Protein AF-A0A7Y1ZKG4-F1 (afdb_monomer_lite)

pLDDT: mean 86.42, std 9.63, range [59.94, 95.88]

Radius of gyration: 12.91 Å; chains: 1; bounding box: 27×24×32 Å

Sequence (58 aa):
MRWDEIDKQVCSVARALSVVGERWTLLILRDAFLGTRRFDQFQSNLGITRHRLSERLG

Foldseek 3Di:
DDLVVQCVDPDPVSVVCSLCVPPLNVVLVVVVVVPDDDLVVSCVVVVDDSVVSVVNPD

Secondary structure (DSSP, 8-state):
--HHHHTT-S-HHHHHHHHHTSHHHHHHHHHHHTT---HHHHHHHH---HHHHHHHH-

Structure (mmCIF, N/CA/C/O backbone):
data_AF-A0A7Y1ZKG4-F1
#
_entry.id   AF-A0A7Y1ZKG4-F1
#
loop_
_atom_site.group_PDB
_atom_site.id
_atom_site.type_symbol
_atom_site.label_atom_id
_atom_site.label_alt_id
_atom_site.label_comp_id
_atom_site.label_asym_id
_atom_site.label_entity_id
_atom_site.label_seq_id
_atom_site.pdbx_PDB_ins_code
_atom_site.Cartn_x
_atom_site.Cartn_y
_atom_site.Cartn_z
_atom_site.occupancy
_atom_site.B_iso_or_equiv
_atom_site.auth_seq_id
_atom_site.auth_comp_id
_atom_site.auth_asym_id
_atom_site.auth_atom_id
_atom_site.pdbx_PDB_model_num
ATOM 1 N N . MET A 1 1 ? -1.282 -11.652 -21.663 1.00 59.94 1 MET A N 1
ATOM 2 C CA . MET A 1 1 ? -0.018 -11.554 -20.910 1.00 59.94 1 MET A CA 1
ATOM 3 C C . MET A 1 1 ? -0.363 -11.658 -19.444 1.00 59.94 1 MET A C 1
ATOM 5 O O . MET A 1 1 ? -1.192 -10.880 -18.978 1.00 59.94 1 MET A O 1
ATOM 9 N N . ARG A 1 2 ? 0.142 -12.681 -18.759 1.00 64.75 2 ARG A N 1
ATOM 10 C CA . ARG A 1 2 ? -0.181 -12.902 -17.347 1.00 64.75 2 ARG A CA 1
ATOM 11 C C . ARG A 1 2 ? 0.723 -12.007 -16.498 1.00 64.75 2 ARG A C 1
ATOM 13 O O . ARG A 1 2 ? 1.889 -11.843 -16.835 1.00 64.75 2 ARG A O 1
ATOM 20 N N . TRP A 1 3 ? 0.206 -11.420 -15.420 1.00 64.69 3 TRP A N 1
ATOM 21 C CA . TRP A 1 3 ? 0.986 -10.508 -14.567 1.00 64.69 3 TRP A CA 1
ATOM 22 C C . TRP A 1 3 ? 2.267 -11.159 -14.008 1.00 64.69 3 TRP A C 1
ATOM 24 O O . TRP A 1 3 ? 3.290 -10.487 -13.906 1.00 64.69 3 TRP A O 1
ATOM 34 N N . ASP A 1 4 ? 2.255 -12.476 -13.777 1.00 63.62 4 ASP A N 1
ATOM 35 C CA . ASP A 1 4 ? 3.426 -13.256 -13.335 1.00 63.62 4 ASP A CA 1
ATOM 36 C C . ASP A 1 4 ? 4.583 -13.284 -14.356 1.00 63.62 4 ASP A C 1
ATOM 38 O O . ASP A 1 4 ? 5.731 -13.537 -13.999 1.00 63.62 4 ASP A O 1
ATOM 42 N N . GLU A 1 5 ? 4.297 -13.073 -15.644 1.00 68.25 5 GLU 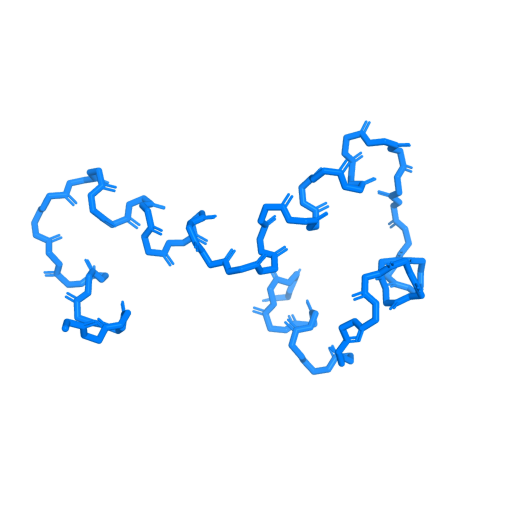A N 1
ATOM 43 C CA . GLU A 1 5 ? 5.305 -13.115 -16.714 1.00 68.25 5 GLU A CA 1
ATOM 44 C C . GLU A 1 5 ? 6.067 -11.790 -16.833 1.00 68.25 5 GLU A C 1
ATOM 46 O O . GLU A 1 5 ? 7.180 -11.762 -17.359 1.00 68.25 5 GLU A O 1
ATOM 51 N N . ILE A 1 6 ? 5.483 -10.699 -16.326 1.00 66.81 6 ILE A N 1
ATOM 52 C CA . ILE A 1 6 ? 6.046 -9.346 -16.395 1.00 66.81 6 ILE A CA 1
ATOM 53 C C . ILE A 1 6 ? 7.246 -9.207 -15.448 1.00 66.81 6 ILE A C 1
ATOM 55 O O . ILE A 1 6 ? 8.231 -8.560 -15.796 1.00 66.81 6 ILE A O 1
ATOM 59 N N . ASP A 1 7 ? 7.207 -9.868 -14.289 1.00 65.62 7 ASP A N 1
ATOM 60 C CA . ASP A 1 7 ? 8.292 -9.837 -13.298 1.00 65.62 7 ASP A CA 1
ATOM 61 C C . ASP A 1 7 ? 9.619 -10.420 -13.827 1.00 65.62 7 ASP A C 1
ATOM 63 O O . ASP A 1 7 ? 10.705 -9.988 -13.446 1.00 65.62 7 ASP A O 1
ATOM 67 N N . LYS A 1 8 ? 9.540 -11.353 -14.786 1.00 72.81 8 LYS A N 1
ATOM 68 C CA . LYS A 1 8 ? 10.705 -12.022 -15.392 1.00 72.81 8 LYS A CA 1
ATOM 69 C C . LYS A 1 8 ? 11.288 -11.280 -16.600 1.00 72.81 8 LYS A C 1
ATOM 71 O O . LYS A 1 8 ? 12.229 -11.769 -17.223 1.00 72.81 8 LYS A O 1
ATOM 76 N N . GLN A 1 9 ? 10.731 -10.127 -16.968 1.00 75.50 9 GLN A N 1
ATOM 77 C CA . GLN A 1 9 ? 11.212 -9.332 -18.097 1.00 75.50 9 GLN A CA 1
ATOM 78 C C . GLN A 1 9 ? 12.508 -8.589 -17.732 1.00 75.50 9 GLN A C 1
ATOM 80 O O . GLN A 1 9 ? 12.640 -8.033 -16.645 1.00 75.50 9 GLN A O 1
ATOM 85 N N . VAL A 1 10 ? 13.451 -8.504 -18.679 1.00 79.81 10 VAL A N 1
ATOM 86 C CA . VAL A 1 10 ? 14.708 -7.734 -18.518 1.00 79.81 10 VAL A CA 1
ATOM 87 C C . VAL A 1 10 ? 14.435 -6.223 -18.405 1.00 79.81 10 VAL A C 1
ATOM 89 O O . VAL A 1 10 ? 15.234 -5.472 -17.850 1.00 79.81 10 VAL A O 1
ATOM 92 N N . CYS A 1 11 ? 13.282 -5.766 -18.903 1.00 87.50 11 CYS A N 1
ATOM 93 C CA . CYS A 1 11 ? 12.867 -4.371 -18.842 1.00 87.50 11 CYS A CA 1
ATOM 94 C C . CYS A 1 11 ? 12.571 -3.928 -17.398 1.00 87.50 11 CYS A C 1
ATOM 96 O O . CYS A 1 11 ? 11.607 -4.374 -16.773 1.00 87.50 11 CYS A O 1
ATOM 98 N N . SER A 1 12 ? 13.362 -2.977 -16.897 1.00 85.62 12 SER A N 1
ATOM 99 C CA . SER A 1 12 ? 13.221 -2.401 -15.555 1.00 85.62 12 SER A CA 1
ATOM 100 C C . SER A 1 12 ? 11.871 -1.717 -15.332 1.00 85.62 12 SER A C 1
ATOM 102 O O . SER A 1 12 ? 11.315 -1.815 -14.240 1.00 85.62 12 SER A O 1
ATOM 104 N N . VAL A 1 13 ? 11.318 -1.076 -16.366 1.00 86.38 13 VAL A N 1
ATOM 105 C CA . VAL A 1 13 ? 9.993 -0.440 -16.315 1.00 86.38 13 VAL A CA 1
ATOM 106 C C . VAL A 1 13 ? 8.900 -1.493 -16.171 1.00 86.38 13 VAL A C 1
ATOM 108 O O . VAL A 1 13 ? 8.036 -1.349 -15.313 1.00 86.38 13 VAL A O 1
ATOM 111 N N . ALA A 1 14 ? 8.960 -2.573 -16.955 1.00 84.19 14 ALA A N 1
ATOM 112 C CA . ALA A 1 14 ? 7.989 -3.662 -16.876 1.00 84.19 14 ALA A CA 1
ATOM 113 C C . ALA A 1 14 ? 8.004 -4.310 -15.484 1.00 84.19 14 ALA A C 1
ATOM 115 O O . ALA A 1 14 ? 6.954 -4.455 -14.862 1.00 84.19 14 ALA A O 1
ATOM 116 N N . ARG A 1 15 ? 9.195 -4.593 -14.947 1.00 82.25 15 ARG A N 1
ATOM 117 C CA . ARG A 1 15 ? 9.362 -5.151 -13.599 1.00 82.25 15 ARG A CA 1
ATOM 118 C C . ARG A 1 15 ? 8.914 -4.195 -12.488 1.00 82.25 15 ARG A C 1
ATOM 120 O O . ARG A 1 15 ? 8.360 -4.622 -11.488 1.00 82.25 15 ARG A O 1
ATOM 127 N N . ALA A 1 16 ? 9.113 -2.887 -12.638 1.00 85.94 16 ALA A N 1
ATOM 128 C CA . ALA A 1 16 ? 8.550 -1.929 -11.685 1.00 85.94 16 ALA A CA 1
ATOM 129 C C . ALA A 1 16 ? 7.012 -1.927 -11.749 1.00 85.94 16 ALA A C 1
ATOM 131 O O . ALA A 1 16 ? 6.336 -1.882 -10.719 1.00 85.94 16 ALA A O 1
ATOM 132 N N . LEU A 1 17 ? 6.455 -2.028 -12.958 1.00 86.06 17 LEU A N 1
ATOM 133 C CA . LEU A 1 17 ? 5.015 -2.053 -13.181 1.00 86.06 17 LEU A CA 1
ATOM 134 C C . LEU A 1 17 ? 4.357 -3.352 -12.694 1.00 86.06 17 LEU A C 1
ATOM 136 O O . LEU A 1 17 ? 3.197 -3.302 -12.306 1.00 86.06 17 LEU A O 1
ATOM 140 N N . SER A 1 18 ? 5.059 -4.491 -12.653 1.00 83.50 18 SER A N 1
ATOM 141 C CA . SER A 1 18 ? 4.510 -5.730 -12.072 1.00 83.50 18 SER A CA 1
ATOM 142 C C . SER A 1 18 ? 4.242 -5.600 -10.568 1.00 83.50 18 SER A C 1
ATOM 144 O O . SER A 1 18 ? 3.309 -6.212 -10.052 1.00 83.50 18 SER A O 1
ATOM 146 N N . VAL A 1 19 ? 5.019 -4.764 -9.874 1.00 82.88 19 VAL A N 1
ATOM 147 C CA . VAL A 1 19 ? 4.872 -4.500 -8.437 1.00 82.88 19 VAL A CA 1
ATOM 148 C C . VAL A 1 19 ? 3.883 -3.361 -8.185 1.00 82.88 19 VAL A C 1
ATOM 150 O O . VAL A 1 19 ? 2.919 -3.510 -7.430 1.00 82.88 19 VAL A O 1
ATOM 153 N N . VAL A 1 20 ? 4.110 -2.213 -8.829 1.00 84.69 20 VAL A N 1
ATOM 154 C CA . VAL A 1 20 ? 3.336 -0.984 -8.590 1.00 84.69 20 VAL A CA 1
ATOM 155 C C . VAL A 1 20 ? 1.990 -1.010 -9.308 1.00 84.69 20 VAL A C 1
ATOM 157 O O . VAL A 1 20 ? 1.019 -0.459 -8.804 1.00 84.69 20 VAL A O 1
ATOM 160 N N . GLY A 1 21 ? 1.910 -1.662 -10.467 1.00 83.81 21 GLY A N 1
ATOM 161 C CA . GLY A 1 21 ? 0.696 -1.766 -11.278 1.00 83.81 21 GLY A CA 1
ATOM 162 C C . GLY A 1 21 ? -0.316 -2.787 -10.761 1.00 83.81 21 GLY A C 1
ATOM 163 O O . GLY A 1 21 ? -1.394 -2.921 -11.342 1.00 83.81 21 GLY A O 1
ATOM 164 N N . GLU A 1 22 ? -0.011 -3.495 -9.670 1.00 85.75 22 GLU A N 1
ATOM 165 C CA . GLU A 1 22 ? -1.004 -4.337 -9.021 1.00 85.75 22 GLU A CA 1
ATOM 166 C C . GLU A 1 22 ? -2.135 -3.481 -8.431 1.00 85.75 22 GLU A C 1
ATOM 168 O O . GLU A 1 22 ? -1.914 -2.418 -7.845 1.00 85.75 22 GLU A O 1
ATOM 173 N N . ARG A 1 23 ? -3.376 -3.948 -8.623 1.00 84.75 23 ARG A N 1
ATOM 174 C CA . ARG A 1 23 ? -4.603 -3.182 -8.357 1.00 84.75 23 ARG A CA 1
ATOM 175 C C . ARG A 1 23 ? -4.642 -2.548 -6.966 1.00 84.75 23 ARG A C 1
ATOM 177 O O . ARG A 1 23 ? -5.132 -1.432 -6.822 1.00 84.75 23 ARG A O 1
ATOM 184 N N . TRP A 1 24 ? -4.204 -3.270 -5.944 1.00 90.06 24 TRP A N 1
ATOM 185 C CA . TRP A 1 24 ? -4.286 -2.832 -4.559 1.00 90.06 24 TRP A CA 1
ATOM 186 C C . TRP A 1 24 ? -3.093 -1.980 -4.152 1.00 90.06 24 TRP A C 1
ATOM 188 O O . TRP A 1 24 ? -3.279 -1.083 -3.335 1.00 90.06 24 TRP A O 1
ATOM 198 N N . THR A 1 25 ? -1.913 -2.184 -4.745 1.00 91.69 25 THR A N 1
ATOM 199 C CA . THR A 1 25 ? -0.708 -1.400 -4.434 1.00 91.69 25 THR A CA 1
ATOM 200 C C . THR A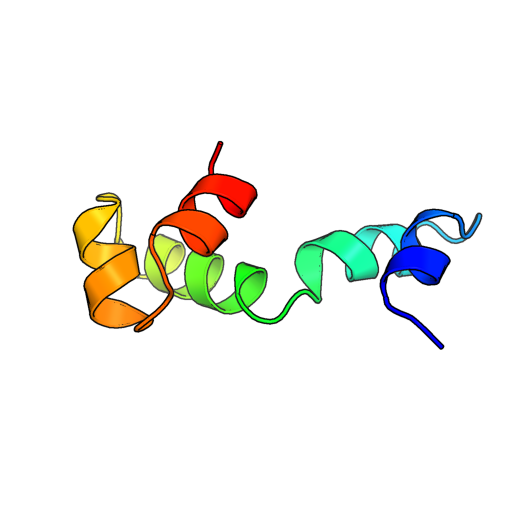 1 25 ? -0.962 0.106 -4.555 1.00 91.69 25 THR A C 1
ATOM 202 O O . THR A 1 25 ? -0.700 0.850 -3.611 1.00 91.69 25 THR A O 1
ATOM 205 N N . LEU A 1 26 ? -1.553 0.571 -5.661 1.00 91.12 26 LEU A N 1
ATOM 206 C CA . LEU A 1 26 ? -1.845 2.002 -5.848 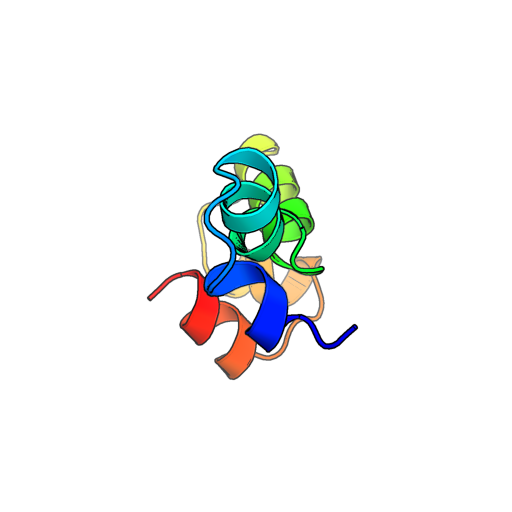1.00 91.12 26 LEU A CA 1
ATOM 207 C C . LEU A 1 26 ? -2.887 2.539 -4.858 1.00 91.12 26 LEU A C 1
ATOM 209 O O . LEU A 1 26 ? -2.783 3.679 -4.407 1.00 91.12 26 LEU A O 1
ATOM 213 N N . LEU A 1 27 ? -3.883 1.727 -4.501 1.00 92.75 27 LEU A N 1
ATOM 214 C CA . LEU A 1 27 ? -4.932 2.133 -3.565 1.00 92.75 27 LEU A CA 1
ATOM 215 C C . LEU A 1 27 ? -4.410 2.199 -2.123 1.00 92.75 27 LEU A C 1
ATOM 217 O O . LEU A 1 27 ? -4.743 3.132 -1.396 1.00 92.75 27 LEU A O 1
ATOM 221 N N . ILE A 1 28 ? -3.550 1.254 -1.734 1.00 93.19 28 ILE A N 1
ATOM 222 C CA . ILE A 1 28 ? -2.841 1.263 -0.449 1.00 93.19 28 ILE A CA 1
ATOM 223 C C . ILE A 1 28 ? -1.941 2.498 -0.364 1.00 93.19 28 ILE A C 1
ATOM 225 O O . ILE A 1 28 ? -1.992 3.219 0.632 1.00 93.19 28 ILE A O 1
ATOM 229 N N . LEU A 1 29 ? -1.164 2.784 -1.416 1.00 93.44 29 LEU A N 1
ATOM 230 C CA . LEU A 1 29 ? -0.314 3.974 -1.469 1.00 93.44 29 LEU A CA 1
ATOM 231 C C . LEU A 1 29 ? -1.136 5.256 -1.331 1.00 93.44 29 LEU A C 1
ATOM 233 O O . LEU A 1 29 ? -0.794 6.100 -0.509 1.00 93.44 29 LEU A O 1
ATOM 237 N N . ARG A 1 30 ? -2.242 5.392 -2.071 1.00 93.88 30 ARG A N 1
ATOM 238 C CA . ARG A 1 30 ? -3.150 6.544 -1.956 1.00 93.88 30 ARG A CA 1
ATOM 239 C C . ARG A 1 30 ? -3.614 6.747 -0.515 1.00 93.88 30 ARG A C 1
ATOM 241 O O . ARG A 1 30 ? -3.470 7.842 0.020 1.00 93.88 30 ARG A O 1
ATOM 248 N N . ASP A 1 31 ? -4.146 5.709 0.119 1.00 94.12 31 ASP A N 1
ATOM 249 C CA . ASP A 1 31 ? -4.654 5.800 1.489 1.00 94.12 31 ASP A CA 1
ATOM 250 C C . ASP A 1 31 ? -3.532 6.109 2.494 1.00 94.12 31 ASP A C 1
ATOM 252 O O . ASP A 1 31 ? -3.747 6.853 3.455 1.00 94.12 31 ASP A O 1
ATOM 256 N N . ALA A 1 32 ? -2.317 5.611 2.247 1.00 94.56 32 ALA A N 1
ATOM 257 C CA . ALA A 1 32 ? -1.138 5.962 3.026 1.00 94.56 32 ALA A CA 1
ATOM 258 C C . ALA A 1 32 ? -0.763 7.442 2.838 1.00 94.56 32 ALA A C 1
ATOM 260 O O . ALA A 1 32 ? -0.499 8.139 3.818 1.00 94.56 32 ALA A O 1
ATOM 261 N N . PHE A 1 33 ? -0.797 7.981 1.622 1.00 95.62 33 PHE A N 1
ATOM 262 C CA . PHE A 1 33 ? -0.563 9.412 1.400 1.00 95.62 33 PHE A CA 1
ATOM 263 C C . PHE A 1 33 ? -1.640 10.293 2.044 1.00 95.62 33 PHE A C 1
ATOM 265 O O . PHE A 1 33 ? -1.326 11.377 2.525 1.00 95.62 33 PHE A O 1
ATOM 272 N N . LEU A 1 34 ? -2.872 9.794 2.163 1.00 95.38 34 LEU A N 1
ATOM 273 C CA . LEU A 1 34 ? -3.965 10.447 2.894 1.00 95.38 34 LEU A CA 1
ATOM 274 C C . LEU A 1 34 ? -3.859 10.31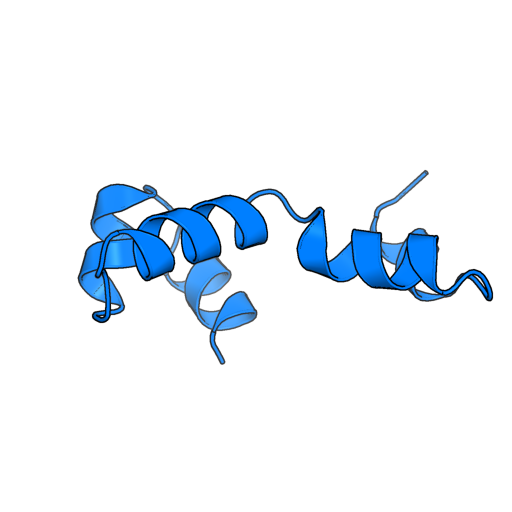9 4.427 1.00 95.38 34 LEU A C 1
ATOM 276 O O . LEU A 1 34 ? -4.739 10.782 5.146 1.00 95.38 34 LEU A O 1
ATOM 280 N N . GLY A 1 35 ? -2.787 9.709 4.946 1.00 95.38 35 GLY A N 1
ATOM 281 C CA . GLY A 1 35 ? -2.508 9.626 6.383 1.00 95.38 35 GLY A CA 1
ATOM 282 C C . GLY A 1 35 ? -2.946 8.325 7.057 1.00 95.38 35 GLY A C 1
ATOM 283 O O . GLY A 1 35 ? -2.772 8.177 8.266 1.00 95.38 35 GLY A O 1
ATOM 284 N N . THR A 1 36 ? -3.449 7.340 6.308 1.00 95.88 36 THR A N 1
ATOM 285 C CA . THR A 1 36 ? -3.786 6.026 6.871 1.00 95.88 36 THR A CA 1
ATOM 286 C C . THR A 1 36 ? -2.510 5.288 7.279 1.00 95.88 36 THR A C 1
ATOM 288 O O . THR A 1 36 ? -1.556 5.181 6.507 1.00 95.88 36 THR A O 1
ATOM 291 N N . ARG A 1 37 ? -2.457 4.804 8.525 1.00 93.19 37 ARG A N 1
ATOM 292 C CA . ARG A 1 37 ? -1.289 4.088 9.083 1.00 93.19 37 ARG A CA 1
ATOM 293 C C . ARG A 1 37 ? -1.642 2.750 9.735 1.00 93.19 37 ARG A C 1
ATOM 295 O O . ARG A 1 37 ? -0.746 1.970 10.032 1.00 93.19 37 ARG A O 1
ATOM 302 N N . ARG A 1 38 ? -2.930 2.476 9.975 1.00 94.44 38 ARG A N 1
ATOM 303 C CA . ARG A 1 38 ? -3.397 1.252 10.646 1.00 94.44 38 ARG A CA 1
ATOM 304 C C . ARG A 1 38 ? -3.903 0.232 9.632 1.00 94.44 38 ARG A C 1
ATOM 306 O O . ARG A 1 38 ? -4.677 0.583 8.746 1.00 94.44 38 ARG A O 1
ATOM 313 N N . PHE A 1 39 ? -3.530 -1.034 9.820 1.00 93.31 39 PHE A N 1
ATOM 314 C CA . PHE A 1 39 ? -3.937 -2.148 8.956 1.00 93.31 39 PHE A CA 1
ATOM 315 C C . PHE A 1 39 ? -5.462 -2.281 8.836 1.00 93.31 39 PHE A C 1
ATOM 317 O O . PHE A 1 39 ? -5.991 -2.342 7.730 1.00 93.31 39 PHE A O 1
ATOM 324 N N . ASP A 1 40 ? -6.180 -2.250 9.964 1.00 93.81 40 ASP A N 1
ATOM 325 C CA . ASP A 1 40 ? -7.646 -2.353 9.965 1.00 93.81 40 ASP A CA 1
ATOM 326 C C . ASP A 1 40 ? -8.312 -1.194 9.207 1.00 93.81 40 ASP A C 1
ATOM 328 O O . ASP A 1 40 ? -9.357 -1.376 8.588 1.00 93.81 40 ASP A O 1
ATOM 332 N N . GLN A 1 41 ? -7.685 -0.012 9.198 1.00 94.25 41 GLN A N 1
ATOM 333 C CA . GLN A 1 41 ? -8.199 1.136 8.456 1.00 94.25 41 GLN A CA 1
ATOM 334 C C . GLN A 1 41 ? -8.033 0.940 6.946 1.00 94.25 41 GLN A C 1
ATOM 336 O O . GLN A 1 41 ? -8.973 1.193 6.200 1.00 94.25 41 GLN A O 1
ATOM 341 N N . PHE A 1 42 ? -6.889 0.418 6.492 1.00 94.44 42 PHE A N 1
ATOM 342 C CA . PHE A 1 42 ? -6.715 0.027 5.089 1.00 94.44 42 PHE A CA 1
ATOM 343 C C . PHE A 1 42 ? -7.720 -1.051 4.676 1.00 94.44 42 PHE A C 1
ATOM 345 O O . PHE A 1 42 ? -8.319 -0.954 3.608 1.00 94.44 42 PHE A O 1
ATOM 352 N N . GLN A 1 43 ? -7.952 -2.053 5.530 1.00 94.25 43 GLN A N 1
ATOM 353 C CA . GLN A 1 43 ? -8.959 -3.082 5.273 1.00 94.25 43 GLN A CA 1
ATOM 354 C C . GLN A 1 43 ? -10.358 -2.460 5.113 1.00 94.25 43 GLN A C 1
ATOM 356 O O . GLN A 1 43 ? -11.063 -2.778 4.156 1.00 94.25 43 GLN A O 1
ATOM 361 N N . SER A 1 44 ? -10.740 -1.563 6.027 1.00 93.50 44 SER A N 1
ATOM 362 C CA . SER A 1 44 ? -12.048 -0.902 6.028 1.00 93.50 44 SER A CA 1
ATOM 363 C C . SER A 1 44 ? -12.240 0.033 4.833 1.00 93.50 44 SER A C 1
ATOM 365 O O . SER A 1 44 ? -13.308 0.032 4.231 1.00 93.50 44 SER A O 1
ATOM 367 N N . ASN A 1 45 ? -11.227 0.826 4.478 1.00 92.94 45 ASN A N 1
ATOM 368 C CA . ASN A 1 45 ? -11.321 1.805 3.394 1.00 92.94 45 ASN A CA 1
ATOM 369 C C . ASN A 1 45 ? -11.316 1.152 2.009 1.00 92.94 45 ASN A C 1
ATOM 371 O O . ASN A 1 45 ? -12.004 1.607 1.098 1.00 92.94 45 ASN A O 1
ATOM 375 N N . LEU A 1 46 ? -10.502 0.107 1.836 1.00 91.50 46 LEU A N 1
ATOM 376 C CA . LEU A 1 46 ? -10.277 -0.523 0.536 1.00 91.50 46 LEU A CA 1
ATOM 377 C C . LEU A 1 46 ? -11.219 -1.703 0.276 1.00 91.50 46 LEU A C 1
ATOM 379 O O . LEU A 1 46 ? -11.315 -2.157 -0.862 1.00 91.50 46 LEU A O 1
ATOM 383 N N . GLY A 1 47 ? -11.871 -2.244 1.313 1.00 91.31 47 GLY A N 1
ATOM 384 C CA . GLY A 1 47 ? -12.674 -3.468 1.208 1.00 91.31 47 GLY A CA 1
ATOM 385 C C . GLY A 1 47 ? -11.851 -4.696 0.795 1.00 91.31 47 GLY A C 1
ATOM 386 O O . GLY A 1 47 ? -12.393 -5.688 0.310 1.00 91.31 47 GLY A O 1
ATOM 387 N N . ILE A 1 48 ? -10.527 -4.627 0.945 1.00 91.81 48 ILE A N 1
ATOM 388 C CA . ILE A 1 48 ? -9.604 -5.703 0.597 1.00 91.81 48 ILE A CA 1
ATOM 389 C C . ILE A 1 48 ? -9.643 -6.795 1.674 1.00 91.81 48 ILE A C 1
ATOM 391 O O . ILE A 1 48 ? -9.732 -6.527 2.874 1.00 91.81 48 ILE A O 1
ATOM 395 N N . THR A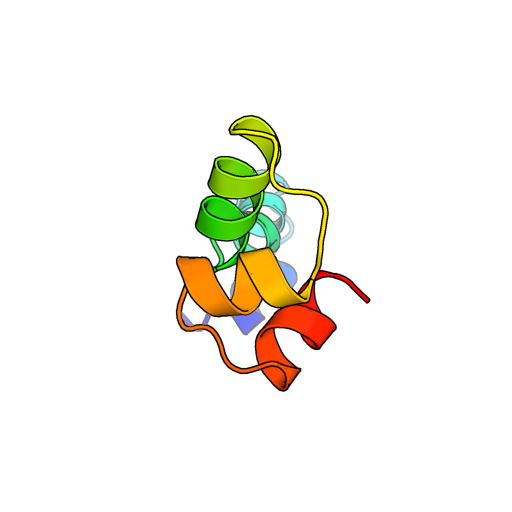 1 49 ? -9.542 -8.059 1.263 1.00 93.00 49 THR A N 1
ATOM 396 C CA . THR A 1 49 ? -9.404 -9.177 2.207 1.00 93.00 49 THR A CA 1
ATOM 397 C C . THR A 1 49 ? -8.123 -9.028 3.030 1.00 93.00 49 THR A C 1
ATOM 399 O O . THR A 1 49 ? -7.080 -8.693 2.461 1.00 93.00 49 THR A O 1
ATOM 402 N N . ARG A 1 50 ? -8.156 -9.380 4.324 1.00 91.31 50 ARG A N 1
ATOM 403 C CA . ARG A 1 50 ? -6.964 -9.342 5.196 1.00 91.31 50 ARG A CA 1
ATOM 404 C C . ARG A 1 50 ? -5.779 -10.099 4.601 1.00 91.31 50 ARG A C 1
ATOM 406 O O . ARG A 1 50 ? -4.686 -9.561 4.595 1.00 91.31 50 ARG A O 1
ATOM 413 N N . HIS A 1 51 ? -6.014 -11.277 4.020 1.00 92.19 51 HIS A N 1
ATOM 414 C CA . HIS A 1 51 ? -4.964 -12.075 3.380 1.00 92.19 51 HIS A CA 1
ATOM 415 C C . HIS A 1 51 ? -4.226 -11.302 2.277 1.00 92.19 51 HIS A C 1
ATOM 417 O O . HIS A 1 51 ? -3.007 -11.199 2.309 1.00 92.19 51 HIS A O 1
ATOM 423 N N . ARG A 1 52 ? -4.958 -10.706 1.323 1.00 90.69 52 ARG A N 1
ATOM 424 C CA . ARG A 1 52 ? -4.356 -9.904 0.239 1.00 90.69 52 ARG A CA 1
ATOM 425 C C . ARG A 1 52 ? -3.655 -8.647 0.743 1.00 90.69 52 ARG A C 1
ATOM 427 O O . ARG A 1 52 ? -2.673 -8.233 0.144 1.00 90.69 52 ARG A O 1
ATOM 434 N N . LEU A 1 53 ? -4.159 -8.030 1.811 1.00 91.94 53 LEU A N 1
ATOM 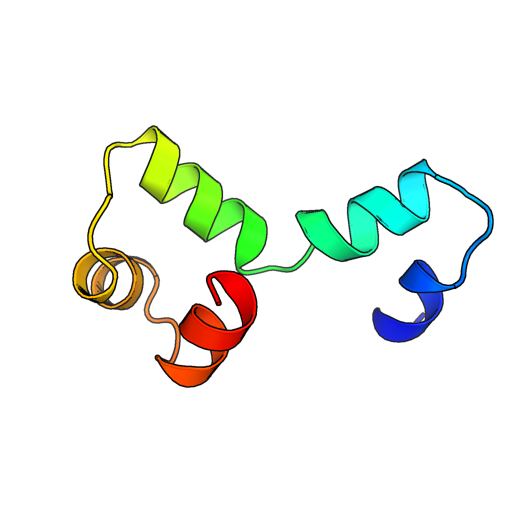435 C CA . LEU A 1 53 ? -3.505 -6.870 2.412 1.00 91.94 53 LEU A CA 1
ATOM 436 C C . LEU A 1 53 ? -2.206 -7.270 3.125 1.00 91.94 53 LEU A C 1
ATOM 438 O O . LEU A 1 53 ? -1.197 -6.593 2.969 1.00 91.94 53 LEU A O 1
ATOM 442 N N . SER A 1 54 ? -2.214 -8.391 3.849 1.00 92.50 54 SER A N 1
ATOM 443 C CA . SER A 1 54 ? -1.023 -8.967 4.476 1.00 92.50 54 SER A CA 1
ATOM 444 C C . SER A 1 54 ? 0.024 -9.388 3.446 1.00 92.50 54 SER A C 1
ATOM 446 O O . SER A 1 54 ? 1.182 -9.069 3.640 1.00 92.50 54 SER A O 1
ATOM 448 N N . GLU A 1 55 ? -0.371 -9.999 2.325 1.00 91.06 55 GLU A N 1
ATOM 449 C CA . GLU A 1 55 ? 0.533 -10.358 1.212 1.00 91.06 55 GLU A CA 1
ATOM 450 C C . GLU A 1 55 ? 1.261 -9.137 0.610 1.00 91.06 55 GLU A C 1
ATOM 452 O O . GLU A 1 55 ? 2.301 -9.280 -0.022 1.00 91.06 55 GLU A O 1
ATOM 457 N N . ARG A 1 56 ? 0.703 -7.929 0.765 1.00 88.38 56 ARG A N 1
ATOM 458 C CA . ARG A 1 56 ? 1.274 -6.686 0.220 1.00 88.38 56 ARG A CA 1
ATOM 459 C C . ARG A 1 56 ? 2.085 -5.884 1.231 1.00 88.38 56 ARG A C 1
ATOM 461 O O . ARG A 1 56 ? 2.969 -5.139 0.821 1.00 88.38 56 ARG A O 1
ATOM 468 N N . LEU A 1 57 ? 1.733 -5.967 2.512 1.00 86.75 57 LEU A N 1
ATOM 469 C CA . LEU A 1 57 ? 2.359 -5.192 3.588 1.00 86.75 57 LEU A CA 1
ATOM 470 C C . LEU A 1 57 ? 3.364 -5.999 4.425 1.00 86.75 57 LEU A C 1
ATOM 472 O O . LEU A 1 57 ? 4.079 -5.389 5.219 1.00 86.75 57 LEU A O 1
ATOM 476 N N . GLY A 1 58 ? 3.368 -7.328 4.300 1.00 73.56 58 GLY A N 1
ATOM 477 C CA . GLY A 1 58 ? 4.210 -8.266 5.048 1.00 73.56 58 GLY A CA 1
ATOM 478 C C . GLY A 1 58 ? 5.243 -8.960 4.180 1.00 73.56 58 GLY A C 1
ATOM 479 O O . GLY A 1 58 ? 4.946 -9.204 2.991 1.00 73.56 58 GLY A O 1
#